Protein AF-A0A382NR40-F1 (afdb_monomer)

Secondary structure (DSSP, 8-state):
-EEEEEE-------S---S--HHHHHHHHHTTTSTT-EEEEEETTTS-----TTT-SEEEEEPP-

Nearest PDB structures (foldseek):
  2fqq-assembly1_A-2  TM=4.897E-01  e=3.896E+00  Homo sapiens
  6kmv-assembly6_J  TM=4.615E-01  e=3.896E+00  Mus musculus

pLDDT: mean 81.96, std 12.5, range [49.38, 94.19]

Sequence (65 aa):
MHICILNISTSGGSINIHHKPAQERFMDLLVPLLPKSDWATINCLEDDLTFNINEYDAYLITGGK

Organism: NCBI:txid408172

Structure (mmCIF, N/CA/C/O backbone):
data_AF-A0A382NR40-F1
#
_entry.id   AF-A0A382NR40-F1
#
loop_
_atom_site.group_PDB
_atom_site.id
_atom_site.type_symbol
_atom_site.label_atom_id
_atom_site.label_alt_id
_atom_site.label_comp_id
_atom_site.label_asym_id
_atom_site.label_entity_id
_atom_site.label_seq_id
_atom_site.pdbx_PDB_ins_code
_atom_site.Cartn_x
_atom_site.Cartn_y
_atom_site.Cartn_z
_atom_site.occupancy
_atom_site.B_iso_or_equiv
_atom_site.auth_seq_id
_atom_site.auth_comp_id
_atom_site.auth_asym_id
_atom_site.auth_atom_id
_atom_site.pdbx_PDB_model_num
ATOM 1 N N . MET A 1 1 ? -8.469 -1.086 7.437 1.00 90.88 1 MET A N 1
ATOM 2 C CA . MET A 1 1 ? -8.638 -1.234 5.981 1.00 90.88 1 MET A CA 1
ATOM 3 C C . MET A 1 1 ? -7.347 -1.827 5.494 1.00 90.88 1 MET A C 1
ATOM 5 O O . MET A 1 1 ? -6.325 -1.170 5.672 1.00 90.88 1 MET A O 1
ATOM 9 N N . HIS A 1 2 ? -7.405 -3.030 4.942 1.00 93.62 2 HIS A N 1
ATOM 10 C CA . HIS A 1 2 ? -6.239 -3.699 4.396 1.00 93.62 2 HIS A CA 1
ATOM 11 C C . HIS A 1 2 ? -6.033 -3.228 2.958 1.00 93.62 2 HIS A C 1
ATOM 13 O O . HIS A 1 2 ? -6.845 -3.521 2.079 1.00 93.62 2 HIS A O 1
ATOM 19 N N . ILE A 1 3 ? -4.992 -2.434 2.722 1.00 94.00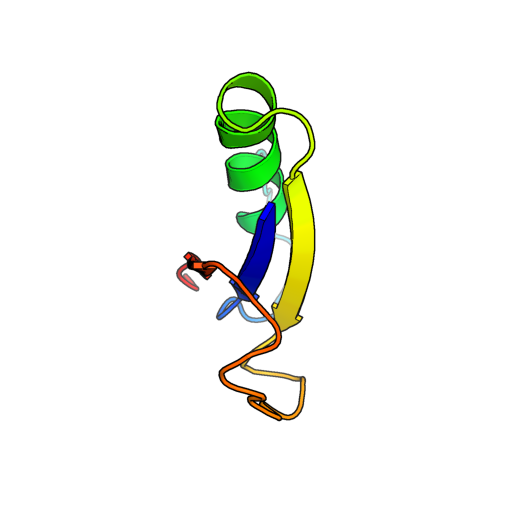 3 ILE A N 1
ATOM 20 C CA . ILE A 1 3 ? -4.727 -1.807 1.425 1.00 94.00 3 ILE A CA 1
ATOM 21 C C . ILE A 1 3 ? -3.472 -2.432 0.821 1.00 94.00 3 ILE A C 1
ATOM 23 O O . ILE A 1 3 ? -2.395 -2.375 1.413 1.00 94.00 3 ILE A O 1
ATOM 27 N N . CYS A 1 4 ? -3.588 -2.981 -0.386 1.00 92.81 4 CYS A N 1
ATOM 28 C CA . CYS A 1 4 ? -2.440 -3.462 -1.149 1.00 92.81 4 CYS A CA 1
ATOM 29 C C . CYS A 1 4 ? -1.955 -2.386 -2.121 1.00 92.81 4 CYS A C 1
ATOM 31 O O . CYS A 1 4 ? -2.740 -1.851 -2.905 1.00 92.81 4 CYS A O 1
ATOM 33 N N . ILE A 1 5 ? -0.657 -2.093 -2.118 1.00 92.06 5 ILE A N 1
ATOM 34 C CA . ILE A 1 5 ? -0.015 -1.298 -3.162 1.00 92.06 5 ILE A CA 1
ATOM 35 C C . ILE A 1 5 ? 0.604 -2.242 -4.193 1.00 92.06 5 ILE A C 1
ATOM 37 O O . ILE A 1 5 ? 1.565 -2.951 -3.907 1.00 92.06 5 ILE A O 1
ATOM 41 N N . LEU A 1 6 ? 0.066 -2.208 -5.407 1.00 90.50 6 LEU A N 1
ATOM 42 C CA . LEU A 1 6 ? 0.600 -2.888 -6.578 1.00 90.50 6 LEU A CA 1
ATOM 43 C C . LEU A 1 6 ? 1.636 -1.975 -7.236 1.00 90.50 6 LEU A C 1
ATOM 45 O O . LEU A 1 6 ? 1.297 -1.030 -7.956 1.00 90.50 6 LEU A O 1
ATOM 49 N N . ASN A 1 7 ? 2.907 -2.238 -6.947 1.00 88.06 7 ASN A N 1
ATOM 50 C CA . ASN A 1 7 ? 4.019 -1.471 -7.479 1.00 88.06 7 ASN A CA 1
ATOM 51 C C . ASN A 1 7 ? 4.490 -2.047 -8.821 1.00 88.06 7 ASN A C 1
ATOM 53 O O . ASN A 1 7 ? 4.889 -3.204 -8.885 1.00 88.06 7 ASN A O 1
ATOM 57 N N . ILE A 1 8 ? 4.482 -1.230 -9.879 1.00 85.31 8 ILE A N 1
ATOM 58 C CA . ILE A 1 8 ? 4.923 -1.611 -11.237 1.00 85.31 8 ILE A CA 1
ATOM 59 C C . ILE A 1 8 ? 6.231 -0.883 -11.618 1.00 85.31 8 ILE A C 1
ATOM 61 O O . ILE A 1 8 ? 6.568 -0.728 -12.789 1.00 85.31 8 ILE A O 1
ATOM 65 N N . SER A 1 9 ? 6.977 -0.359 -10.644 1.00 75.25 9 SER A N 1
ATOM 66 C CA . SER A 1 9 ? 8.262 0.288 -10.923 1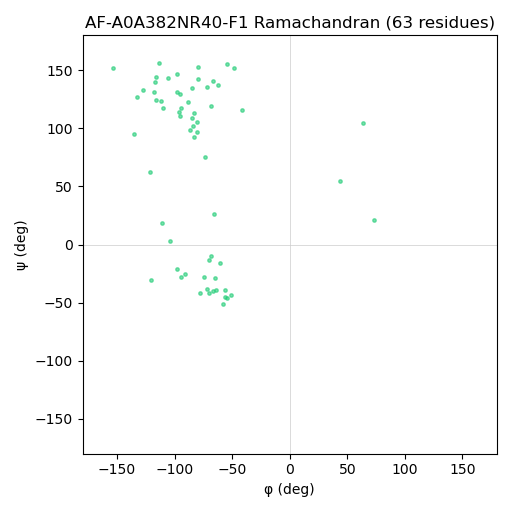.00 75.25 9 SER A CA 1
ATOM 67 C C . SER A 1 9 ? 9.404 -0.727 -10.987 1.00 75.25 9 SER A C 1
ATOM 69 O O . SER A 1 9 ? 9.529 -1.599 -10.133 1.00 75.25 9 SER A O 1
ATOM 71 N N . THR A 1 10 ? 10.257 -0.604 -12.006 1.00 66.88 10 THR A N 1
ATOM 72 C CA . THR A 1 10 ? 11.499 -1.378 -12.102 1.00 66.88 10 THR A CA 1
ATOM 73 C C . THR A 1 10 ? 12.508 -0.864 -11.082 1.00 66.88 10 THR A C 1
ATOM 75 O O . THR A 1 10 ? 12.750 0.344 -11.023 1.00 66.88 10 THR A O 1
ATOM 78 N N . SER A 1 11 ? 13.180 -1.771 -10.375 1.00 61.34 11 SER A N 1
ATOM 79 C CA . SER A 1 11 ? 14.274 -1.530 -9.413 1.00 61.34 11 SER A CA 1
ATOM 80 C C . SER A 1 11 ? 15.567 -0.968 -10.053 1.00 61.34 11 SER A C 1
ATOM 82 O O . SER A 1 11 ? 16.678 -1.186 -9.571 1.00 61.34 11 SER A O 1
ATOM 84 N N . GLY A 1 12 ? 15.449 -0.275 -11.187 1.00 53.72 12 GLY A N 1
ATOM 85 C CA . GLY A 1 12 ? 16.545 0.194 -12.022 1.00 53.72 12 GLY A CA 1
ATOM 86 C C . GLY A 1 12 ? 17.126 1.523 -11.549 1.00 53.72 12 GLY A C 1
ATOM 87 O O . GLY A 1 12 ? 16.581 2.577 -11.851 1.00 53.72 12 GLY A O 1
ATOM 88 N N . GLY A 1 13 ? 18.277 1.450 -10.877 1.00 49.38 13 GLY A N 1
ATOM 89 C CA 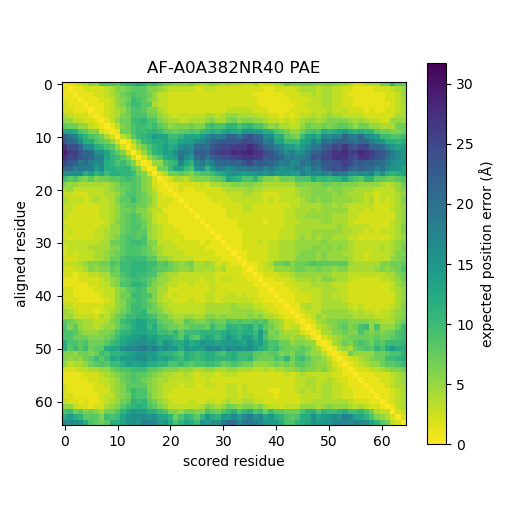. GLY A 1 13 ? 19.368 2.426 -10.976 1.00 49.38 13 GLY A CA 1
ATOM 90 C C . GLY A 1 13 ? 19.081 3.855 -10.511 1.00 49.38 13 GLY A C 1
ATOM 91 O O . GLY A 1 13 ? 18.527 4.679 -11.231 1.00 49.38 13 GLY A O 1
ATOM 92 N N . SER A 1 14 ? 19.599 4.183 -9.329 1.00 60.62 14 SER A N 1
ATOM 93 C CA . SER A 1 14 ? 19.718 5.535 -8.783 1.00 60.62 14 SER A CA 1
ATOM 94 C C . SER A 1 14 ? 20.174 6.580 -9.813 1.00 60.62 14 SER A C 1
ATOM 96 O O . SER A 1 14 ? 21.328 6.577 -10.244 1.00 60.62 14 SER A O 1
ATOM 98 N N . ILE A 1 15 ? 19.312 7.551 -10.114 1.00 53.19 15 ILE A N 1
ATOM 99 C CA . ILE A 1 15 ? 19.728 8.840 -10.674 1.00 53.19 15 ILE A CA 1
ATOM 100 C C . ILE A 1 15 ? 18.955 9.923 -9.914 1.00 53.19 15 ILE A C 1
ATOM 102 O O . ILE A 1 15 ? 17.801 10.195 -10.225 1.00 53.19 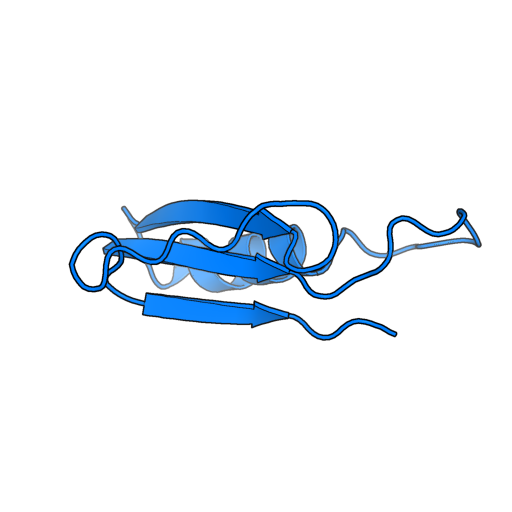15 ILE A O 1
ATOM 106 N N . ASN A 1 16 ? 19.570 10.501 -8.873 1.00 51.97 16 ASN A N 1
ATOM 107 C CA . ASN A 1 16 ? 19.085 11.692 -8.154 1.00 51.97 16 ASN A CA 1
ATOM 108 C C . ASN A 1 16 ? 17.577 11.706 -7.837 1.00 51.97 16 ASN A C 1
ATOM 110 O O . ASN A 1 16 ? 16.861 12.647 -8.189 1.00 51.97 16 ASN A O 1
ATOM 114 N N . ILE A 1 17 ? 17.068 10.673 -7.165 1.00 60.53 17 ILE A N 1
ATOM 115 C CA . ILE A 1 17 ? 15.658 10.658 -6.773 1.00 60.53 17 ILE A CA 1
ATOM 116 C C . ILE A 1 17 ? 15.515 11.502 -5.501 1.00 60.53 17 ILE A C 1
ATOM 118 O O . ILE A 1 17 ? 15.779 11.045 -4.397 1.00 60.53 17 ILE A O 1
ATOM 122 N N . HIS A 1 18 ? 15.130 12.769 -5.663 1.00 69.12 18 HIS A N 1
ATOM 123 C CA . HIS A 1 18 ? 14.852 13.684 -4.545 1.00 69.12 18 HIS A CA 1
ATOM 124 C C . HIS A 1 18 ? 13.566 13.304 -3.784 1.00 69.12 18 HIS A C 1
ATOM 126 O O . HIS A 1 18 ? 13.280 13.823 -2.707 1.00 69.12 18 HIS A O 1
ATOM 132 N N . HIS A 1 19 ? 12.762 12.417 -4.371 1.00 72.31 19 HIS A N 1
ATOM 133 C CA . HIS A 1 19 ? 11.484 11.973 -3.840 1.00 72.31 19 HIS A CA 1
ATOM 134 C C . HIS A 1 19 ? 11.588 10.559 -3.277 1.00 72.31 19 HIS A C 1
ATOM 136 O O . HIS A 1 19 ? 12.240 9.697 -3.864 1.00 72.31 19 HIS A O 1
ATOM 142 N N . LYS A 1 20 ? 10.867 10.313 -2.179 1.00 82.44 20 LYS A N 1
ATOM 143 C CA . LYS A 1 20 ? 10.602 8.956 -1.696 1.00 82.44 20 LYS A CA 1
ATOM 144 C C . LYS A 1 20 ? 9.960 8.098 -2.802 1.00 82.44 20 LYS A C 1
ATOM 146 O O . LYS A 1 20 ? 9.293 8.659 -3.687 1.00 82.44 20 LYS A O 1
ATOM 151 N N . PRO A 1 21 ? 10.102 6.764 -2.742 1.00 83.00 21 PRO A N 1
ATOM 152 C CA . PRO A 1 21 ? 9.376 5.844 -3.611 1.00 83.00 21 PRO A CA 1
ATOM 153 C C . PRO A 1 21 ? 7.870 6.134 -3.667 1.00 83.00 21 PRO A C 1
ATOM 155 O O . PRO A 1 21 ? 7.287 6.662 -2.715 1.00 83.00 21 PRO A O 1
ATOM 158 N N . ALA A 1 22 ? 7.224 5.794 -4.786 1.00 83.94 22 ALA A N 1
ATOM 159 C CA . ALA A 1 22 ? 5.810 6.098 -5.001 1.00 83.94 22 ALA A CA 1
ATOM 160 C C . ALA A 1 22 ? 4.924 5.522 -3.886 1.00 83.94 22 ALA A C 1
ATOM 162 O O . ALA A 1 22 ? 4.101 6.259 -3.344 1.00 83.94 22 ALA A O 1
ATOM 163 N N . GLN A 1 23 ? 5.151 4.262 -3.490 1.00 87.56 23 GLN A N 1
ATOM 164 C CA . GLN A 1 23 ? 4.411 3.616 -2.404 1.00 87.56 23 GLN A CA 1
ATOM 165 C C . GLN A 1 23 ? 4.453 4.430 -1.102 1.00 87.56 23 GLN A C 1
ATOM 167 O O . GLN A 1 23 ? 3.408 4.703 -0.517 1.00 87.56 23 GLN A O 1
ATOM 172 N N . GLU A 1 24 ? 5.630 4.919 -0.703 1.00 88.31 24 GLU A N 1
ATOM 173 C CA . GLU A 1 24 ? 5.798 5.697 0.528 1.00 88.31 24 GLU A CA 1
ATOM 174 C C . GLU A 1 24 ? 5.087 7.047 0.447 1.00 88.31 24 GLU A C 1
ATOM 176 O O . GLU A 1 24 ? 4.445 7.473 1.400 1.00 88.31 24 GLU A O 1
ATOM 181 N N . ARG A 1 25 ? 5.145 7.717 -0.709 1.00 89.19 25 ARG A N 1
ATOM 182 C CA . ARG A 1 25 ? 4.468 9.007 -0.902 1.00 89.19 25 ARG A CA 1
ATOM 183 C C . ARG A 1 25 ? 2.952 8.881 -0.806 1.00 89.19 25 ARG A C 1
ATOM 185 O O . ARG A 1 25 ? 2.302 9.775 -0.271 1.00 89.19 25 ARG A O 1
ATOM 192 N N . PHE A 1 26 ? 2.391 7.802 -1.348 1.00 89.69 26 PHE A N 1
ATOM 193 C CA . PHE A 1 26 ? 0.958 7.545 -1.245 1.00 89.69 26 PHE A CA 1
ATOM 194 C C . PHE A 1 26 ? 0.551 7.171 0.176 1.00 89.69 26 PHE A C 1
ATOM 196 O O . PHE A 1 26 ? -0.455 7.690 0.653 1.00 89.69 26 PHE A O 1
ATOM 203 N N . MET A 1 27 ? 1.341 6.346 0.871 1.00 91.19 27 MET A N 1
ATOM 204 C CA . MET A 1 27 ? 1.108 6.062 2.288 1.00 91.19 27 MET A CA 1
ATOM 205 C C . MET A 1 27 ? 1.128 7.354 3.114 1.00 91.19 27 MET A C 1
ATOM 207 O O . MET A 1 27 ? 0.154 7.636 3.806 1.00 91.19 27 MET A O 1
ATOM 211 N N . ASP A 1 28 ? 2.162 8.190 2.977 1.00 91.75 28 ASP A N 1
ATOM 212 C CA . ASP A 1 28 ? 2.282 9.468 3.696 1.00 91.75 28 ASP A CA 1
ATOM 213 C C . ASP A 1 28 ? 1.068 10.390 3.455 1.00 91.75 28 ASP A C 1
ATOM 215 O O . ASP A 1 28 ? 0.585 11.046 4.379 1.00 91.75 28 ASP A O 1
ATOM 219 N N . LEU A 1 29 ? 0.549 10.428 2.221 1.00 91.62 29 LEU A N 1
ATOM 220 C CA . LEU A 1 29 ? -0.614 11.242 1.857 1.00 91.62 29 LEU A CA 1
ATOM 221 C C . LEU A 1 29 ? -1.929 10.694 2.435 1.00 91.62 29 LEU A C 1
ATOM 223 O O . LEU A 1 29 ? -2.809 11.470 2.810 1.00 91.62 29 LEU A O 1
ATOM 227 N N . LEU A 1 30 ? -2.086 9.370 2.465 1.00 91.69 30 LEU A N 1
ATOM 228 C CA . LEU A 1 30 ? -3.356 8.712 2.773 1.00 91.69 30 LEU A CA 1
ATOM 229 C C . LEU A 1 30 ? -3.502 8.323 4.245 1.00 91.69 30 LEU A C 1
ATOM 231 O O . LEU A 1 30 ? -4.624 8.298 4.743 1.00 91.69 30 LEU A O 1
ATOM 235 N N . VAL A 1 31 ? -2.406 8.064 4.962 1.00 92.25 31 VAL A N 1
ATOM 236 C CA . VAL A 1 31 ? -2.415 7.704 6.392 1.00 92.25 31 VAL A CA 1
ATOM 237 C C . VAL A 1 31 ? -3.233 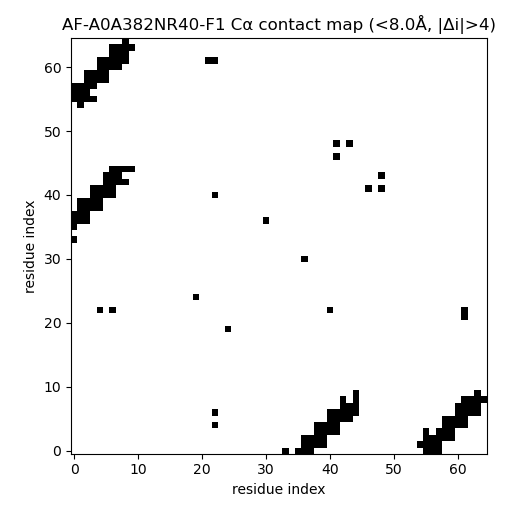8.681 7.253 1.00 92.25 31 VAL A C 1
ATOM 239 O O . VAL A 1 31 ? -4.024 8.205 8.071 1.00 92.25 31 VAL A O 1
ATOM 242 N N . PRO A 1 32 ? -3.139 10.017 7.077 1.00 94.19 32 PRO A N 1
ATOM 243 C CA . PRO A 1 32 ? -3.958 10.956 7.846 1.00 94.19 32 PRO A CA 1
ATOM 244 C C . PRO A 1 32 ? -5.464 10.848 7.561 1.00 94.19 32 PRO A C 1
ATOM 246 O O . PRO A 1 32 ? -6.276 11.165 8.427 1.00 94.19 32 PRO A O 1
ATOM 249 N N . LEU A 1 33 ? -5.838 10.422 6.350 1.00 93.69 33 LEU A N 1
ATOM 250 C CA . LEU A 1 33 ? -7.229 10.323 5.891 1.00 93.69 33 LEU A CA 1
ATOM 251 C C . LEU A 1 33 ? -7.843 8.947 6.165 1.00 93.69 33 LEU A C 1
ATOM 253 O O . LEU A 1 33 ? -9.060 8.830 6.290 1.00 93.69 33 LEU A O 1
ATOM 257 N N . LEU A 1 34 ? -7.005 7.916 6.272 1.00 92.19 34 LEU A N 1
ATOM 258 C CA . LEU A 1 34 ? -7.399 6.529 6.496 1.00 92.19 34 LEU A CA 1
ATOM 259 C C . LEU A 1 34 ? -6.747 5.991 7.785 1.00 92.19 34 LEU A C 1
ATOM 261 O O . LEU A 1 34 ? -5.938 5.053 7.736 1.00 92.19 34 LEU A O 1
ATOM 265 N N . PRO A 1 35 ? -7.065 6.572 8.958 1.00 83.56 35 PRO A N 1
ATOM 266 C CA . PRO A 1 35 ? -6.486 6.134 10.220 1.00 83.56 35 PRO A CA 1
ATOM 267 C C . PRO A 1 35 ? -6.878 4.676 10.500 1.00 83.56 35 PRO A C 1
ATOM 269 O O . PRO A 1 35 ? -8.040 4.304 10.344 1.00 83.56 35 PRO A O 1
ATOM 272 N N . LYS A 1 36 ? -5.917 3.864 10.969 1.00 90.94 36 LYS A N 1
ATOM 273 C CA . LYS A 1 36 ? -6.042 2.401 11.189 1.00 90.94 36 LYS A CA 1
ATOM 274 C C . LYS A 1 36 ? -6.050 1.547 9.912 1.00 90.94 36 LYS A C 1
ATOM 276 O O . LYS A 1 36 ? -6.544 0.419 9.930 1.00 90.94 36 LYS A O 1
ATOM 281 N N . SER A 1 37 ? -5.532 2.076 8.810 1.00 92.88 37 SER A N 1
ATOM 282 C CA . SER A 1 37 ? -5.222 1.251 7.640 1.00 92.88 37 SER A CA 1
ATOM 283 C C . SER A 1 37 ? -3.905 0.529 7.831 1.00 92.88 37 SER A C 1
ATOM 285 O O . SER A 1 37 ? -2.952 1.090 8.376 1.00 92.88 37 SER A O 1
ATOM 287 N N . ASP A 1 38 ? -3.868 -0.695 7.348 1.00 93.25 38 ASP A N 1
ATOM 288 C CA . ASP A 1 38 ? -2.696 -1.535 7.272 1.00 93.25 38 ASP A CA 1
ATOM 289 C C . ASP A 1 38 ? -2.378 -1.815 5.805 1.00 93.25 38 ASP A C 1
ATOM 291 O O . ASP A 1 38 ? -3.264 -1.857 4.950 1.00 93.25 38 ASP A O 1
ATOM 295 N N . TRP A 1 39 ? -1.086 -1.889 5.504 1.00 93.00 39 TRP A N 1
ATOM 296 C CA . TRP A 1 39 ? -0.587 -1.729 4.147 1.00 93.00 39 TRP A CA 1
ATOM 297 C C . TRP A 1 39 ? 0.303 -2.903 3.767 1.00 93.00 39 TRP A C 1
ATOM 299 O O . TRP A 1 39 ? 1.221 -3.250 4.509 1.00 93.00 39 TRP A O 1
ATOM 309 N N . ALA A 1 40 ? 0.071 -3.454 2.581 1.00 91.19 40 ALA A N 1
ATOM 310 C CA . ALA A 1 40 ? 0.979 -4.375 1.913 1.00 91.19 40 ALA A CA 1
ATOM 311 C C . ALA A 1 40 ? 1.531 -3.723 0.643 1.00 91.19 40 ALA A C 1
ATOM 313 O O . ALA A 1 40 ? 0.932 -2.805 0.082 1.00 91.19 40 ALA A O 1
ATOM 314 N N . THR A 1 41 ? 2.6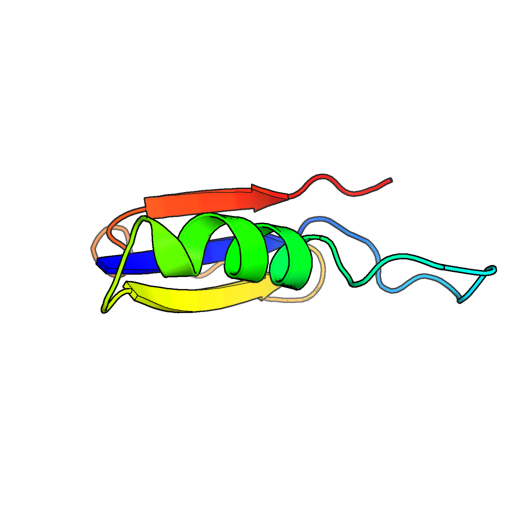89 -4.173 0.176 1.00 89.56 41 THR A N 1
ATOM 315 C CA . THR A 1 41 ? 3.241 -3.765 -1.121 1.00 89.56 41 THR A CA 1
ATOM 316 C C . THR A 1 41 ? 3.695 -5.011 -1.860 1.00 89.56 41 THR A C 1
ATOM 318 O O . THR A 1 41 ? 4.451 -5.797 -1.301 1.00 89.56 41 THR A O 1
ATOM 321 N N . ILE A 1 42 ? 3.223 -5.172 -3.096 1.00 88.88 42 ILE A N 1
ATOM 322 C CA . ILE A 1 42 ? 3.596 -6.260 -4.004 1.00 88.88 42 ILE A CA 1
ATOM 323 C C . ILE A 1 42 ? 4.293 -5.631 -5.205 1.00 88.88 42 ILE A C 1
ATOM 325 O O . ILE A 1 42 ? 3.727 -4.753 -5.867 1.00 88.88 42 ILE A O 1
ATOM 329 N N . ASN A 1 43 ? 5.514 -6.069 -5.498 1.00 87.00 43 ASN A N 1
ATOM 330 C CA . ASN A 1 43 ? 6.203 -5.704 -6.723 1.00 87.00 43 ASN A CA 1
ATOM 331 C C . ASN A 1 43 ? 5.694 -6.587 -7.865 1.00 87.00 43 ASN A C 1
ATOM 333 O O . ASN A 1 43 ? 6.067 -7.742 -7.993 1.00 87.00 43 ASN A O 1
ATOM 337 N N . CYS A 1 44 ? 4.874 -6.028 -8.747 1.00 85.88 44 CYS A N 1
ATOM 338 C CA . CYS A 1 44 ? 4.243 -6.767 -9.842 1.00 85.88 44 CYS A CA 1
ATOM 339 C C . CYS A 1 44 ? 5.227 -7.243 -10.925 1.00 85.88 44 CYS A C 1
ATOM 341 O O . CYS A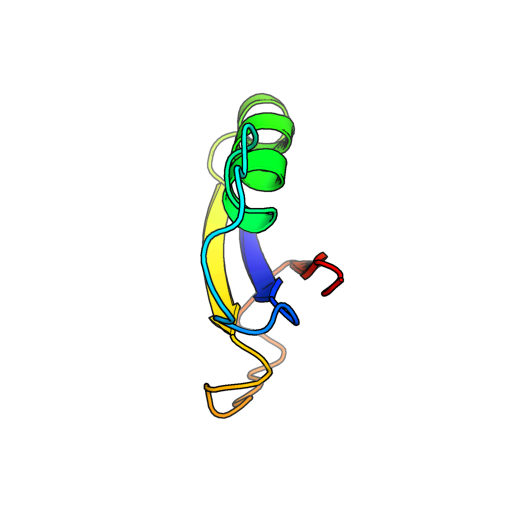 1 44 ? 4.820 -7.964 -11.833 1.00 85.88 44 CYS A O 1
ATOM 343 N N . LEU A 1 45 ? 6.483 -6.787 -10.884 1.00 82.81 45 LEU A N 1
ATOM 344 C CA . LEU A 1 45 ? 7.527 -7.187 -11.829 1.00 82.81 45 LEU A CA 1
ATOM 345 C C . LEU A 1 45 ? 8.442 -8.287 -11.278 1.00 82.81 45 LEU A C 1
ATOM 347 O O . LEU A 1 45 ? 9.107 -8.957 -12.065 1.00 82.81 45 LEU A O 1
ATOM 351 N N . GLU A 1 46 ? 8.501 -8.445 -9.956 1.00 80.50 46 GLU A N 1
ATOM 352 C CA . GLU A 1 46 ? 9.441 -9.346 -9.275 1.00 80.50 46 GLU A CA 1
ATOM 353 C C . GLU A 1 46 ? 8.731 -10.420 -8.440 1.00 80.50 46 GLU A C 1
ATOM 355 O O . GLU A 1 46 ? 9.248 -11.530 -8.323 1.00 80.50 46 GLU A O 1
ATOM 360 N N . ASP A 1 47 ? 7.548 -10.117 -7.905 1.00 80.12 47 ASP A N 1
ATOM 361 C CA . ASP A 1 47 ? 6.774 -11.008 -7.046 1.00 80.12 47 ASP A CA 1
ATOM 362 C C . ASP A 1 47 ? 5.688 -11.751 -7.837 1.00 80.12 47 ASP A C 1
ATOM 364 O O . ASP A 1 47 ? 5.059 -11.212 -8.754 1.00 80.12 47 ASP A O 1
ATOM 368 N N . ASP A 1 48 ? 5.405 -12.988 -7.423 1.00 76.00 48 ASP A 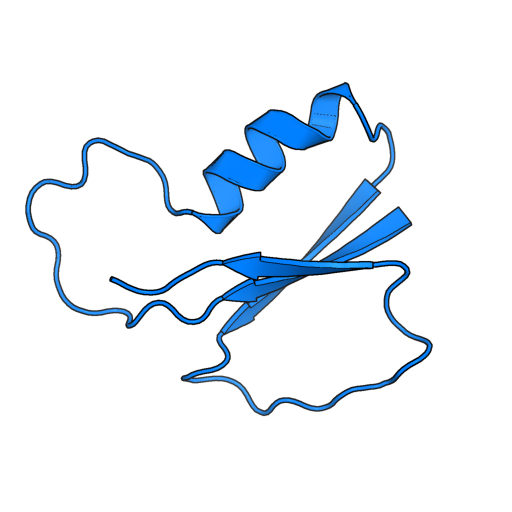N 1
ATOM 369 C CA . ASP A 1 48 ? 4.263 -13.742 -7.931 1.00 76.00 48 ASP A CA 1
ATOM 370 C C . ASP A 1 48 ? 2.951 -13.099 -7.456 1.00 76.00 48 ASP A C 1
ATOM 372 O O . ASP A 1 48 ? 2.642 -13.043 -6.262 1.00 76.00 48 ASP A O 1
ATOM 376 N N . LEU A 1 49 ? 2.134 -12.659 -8.415 1.00 72.44 49 LEU A N 1
ATOM 377 C CA . LEU A 1 49 ? 0.798 -12.110 -8.180 1.00 72.44 49 LEU A CA 1
ATOM 378 C C . LEU A 1 49 ? -0.187 -13.224 -7.806 1.00 72.44 49 LEU A C 1
ATOM 380 O O . LEU A 1 49 ? -1.028 -13.657 -8.595 1.00 72.44 49 LEU A O 1
ATOM 384 N N . THR A 1 50 ? -0.082 -13.696 -6.570 1.00 70.88 50 THR A N 1
ATOM 385 C CA . THR A 1 50 ? -1.072 -14.586 -5.965 1.00 70.88 50 THR A CA 1
ATOM 386 C C . THR A 1 50 ? -2.218 -13.746 -5.407 1.00 70.88 50 THR A C 1
ATOM 388 O O . THR A 1 50 ? -2.180 -13.247 -4.290 1.00 70.88 50 THR A O 1
ATOM 391 N N . PHE A 1 51 ? -3.257 -13.538 -6.217 1.00 69.44 51 PHE A N 1
ATOM 392 C CA . PHE A 1 51 ? -4.426 -12.774 -5.787 1.00 69.44 51 PHE A CA 1
ATOM 393 C C . PHE A 1 51 ? -5.405 -13.643 -5.000 1.00 69.44 51 PHE A C 1
ATOM 395 O O . PHE A 1 51 ? -6.086 -14.503 -5.564 1.00 69.44 51 PHE A O 1
ATOM 402 N N . ASN A 1 52 ? -5.557 -13.347 -3.713 1.00 78.44 52 ASN A N 1
ATOM 403 C CA . ASN A 1 52 ? -6.760 -13.695 -2.976 1.00 78.44 52 ASN A CA 1
ATOM 404 C C . ASN A 1 52 ? -7.709 -12.488 -2.976 1.00 78.44 52 ASN A C 1
ATOM 406 O O . ASN A 1 52 ? -7.459 -11.467 -2.340 1.00 78.44 52 ASN A O 1
ATOM 410 N N . ILE A 1 53 ? -8.827 -12.608 -3.697 1.00 74.44 53 ILE A N 1
ATOM 411 C CA . ILE A 1 53 ? -9.801 -11.518 -3.879 1.00 74.44 53 ILE A CA 1
ATOM 412 C C . ILE A 1 53 ? -10.430 -11.008 -2.572 1.00 74.44 53 ILE A C 1
ATOM 414 O O . ILE A 1 53 ? -11.008 -9.928 -2.576 1.00 74.44 53 ILE A O 1
ATOM 418 N N . ASN A 1 54 ? -10.322 -11.764 -1.476 1.00 85.31 54 ASN A N 1
ATOM 419 C CA . ASN A 1 54 ? -10.878 -11.403 -0.171 1.00 85.31 54 ASN A CA 1
ATOM 420 C C . ASN A 1 54 ? -9.816 -10.905 0.822 1.00 85.31 54 ASN A C 1
ATOM 422 O O . ASN A 1 54 ? -10.138 -10.691 1.987 1.00 85.31 54 ASN A O 1
ATOM 426 N N . GLU A 1 55 ? -8.555 -10.793 0.403 1.00 89.12 55 GLU A N 1
ATOM 427 C CA . GLU A 1 55 ? -7.459 -10.408 1.296 1.00 89.12 55 GLU A CA 1
ATOM 428 C C . GLU A 1 55 ? -7.443 -8.901 1.557 1.00 89.12 55 GLU A C 1
ATOM 430 O O . GLU A 1 55 ? -7.295 -8.488 2.702 1.00 89.12 55 GLU A O 1
ATOM 435 N N . TYR A 1 56 ? -7.672 -8.084 0.523 1.00 92.31 56 TYR A N 1
ATOM 436 C CA . TYR A 1 56 ? -7.553 -6.627 0.594 1.00 92.31 56 TYR A CA 1
ATOM 437 C C . TYR A 1 56 ? -8.885 -5.918 0.347 1.00 92.31 56 TYR A C 1
ATOM 439 O O . TYR A 1 56 ? -9.629 -6.263 -0.570 1.00 92.31 56 TYR A O 1
ATOM 447 N N . ASP A 1 57 ? -9.134 -4.859 1.117 1.00 93.06 57 ASP A N 1
ATOM 448 C CA . ASP A 1 57 ? -10.283 -3.965 0.946 1.00 93.06 57 ASP A CA 1
ATOM 449 C C . ASP A 1 57 ? -10.109 -3.039 -0.270 1.00 93.06 57 ASP A C 1
ATOM 451 O O . ASP A 1 57 ? -11.086 -2.569 -0.856 1.00 93.06 57 ASP A O 1
ATOM 455 N N . ALA A 1 58 ? -8.859 -2.730 -0.634 1.00 91.44 58 ALA A N 1
ATOM 456 C CA . ALA A 1 58 ? -8.528 -1.861 -1.756 1.00 91.44 58 ALA A CA 1
ATOM 457 C C . ALA A 1 58 ? -7.147 -2.174 -2.345 1.00 91.44 58 ALA A C 1
ATOM 459 O O . ALA A 1 58 ? -6.224 -2.574 -1.634 1.00 91.44 58 ALA A O 1
ATOM 460 N N . TYR A 1 59 ? -6.999 -1.894 -3.642 1.00 91.19 59 TYR A N 1
ATOM 461 C CA . TYR A 1 59 ? -5.726 -1.957 -4.356 1.00 91.19 59 TYR A CA 1
ATOM 462 C C . TYR A 1 59 ? -5.359 -0.577 -4.900 1.00 91.19 59 TYR A C 1
ATOM 464 O O . TYR A 1 59 ? -6.171 0.081 -5.554 1.00 91.19 59 TYR A O 1
ATOM 472 N N . LEU A 1 60 ? -4.122 -0.153 -4.662 1.00 91.50 60 LEU A N 1
ATOM 473 C CA . LEU A 1 60 ? -3.536 1.056 -5.223 1.00 91.50 60 LEU A CA 1
ATOM 474 C C . LEU A 1 60 ? -2.461 0.663 -6.231 1.00 91.50 60 LEU A C 1
ATOM 476 O O . LEU A 1 60 ? -1.451 0.077 -5.861 1.00 91.50 60 LEU A O 1
ATOM 480 N N . ILE A 1 61 ? -2.652 1.020 -7.496 1.00 89.62 61 ILE A N 1
ATOM 481 C CA . ILE A 1 61 ? -1.671 0.739 -8.545 1.00 89.62 61 ILE A CA 1
ATOM 482 C C . ILE A 1 61 ? -0.762 1.956 -8.709 1.00 89.62 61 ILE A C 1
ATOM 484 O O . ILE A 1 61 ? -1.232 3.035 -9.076 1.00 89.62 61 ILE A O 1
ATOM 488 N N . THR A 1 62 ? 0.538 1.797 -8.452 1.00 85.50 62 THR A N 1
ATOM 489 C CA . THR A 1 62 ? 1.522 2.864 -8.679 1.00 85.50 62 THR A CA 1
ATOM 490 C C . THR A 1 62 ? 2.227 2.669 -10.013 1.00 85.50 62 THR A C 1
ATOM 492 O O . THR A 1 62 ? 2.715 1.582 -10.322 1.00 85.50 62 THR A O 1
ATOM 495 N N . GLY A 1 63 ? 2.304 3.740 -10.806 1.00 73.94 63 GLY A N 1
ATOM 496 C CA . GLY A 1 63 ? 2.978 3.713 -12.102 1.00 73.94 63 GLY A CA 1
ATOM 497 C C . GLY A 1 63 ? 4.490 3.512 -11.981 1.00 73.94 63 GLY A C 1
ATOM 498 O O . GLY A 1 63 ? 5.134 4.096 -11.107 1.00 73.94 63 GLY A O 1
ATOM 499 N N . GLY A 1 64 ? 5.043 2.711 -12.893 1.00 65.25 64 GLY A N 1
ATOM 500 C CA . GLY A 1 64 ? 6.462 2.730 -13.238 1.00 65.25 64 GLY A CA 1
ATOM 501 C C . GLY A 1 64 ? 6.758 3.884 -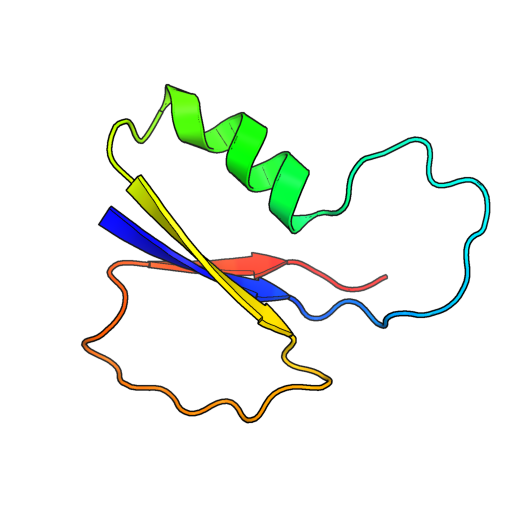14.197 1.00 65.25 64 GLY A C 1
ATOM 502 O O . GLY A 1 64 ? 5.865 4.343 -14.912 1.00 65.25 64 GLY A O 1
ATOM 503 N N . LYS A 1 65 ? 7.990 4.389 -14.168 1.00 53.66 65 LYS A N 1
ATOM 504 C CA . LYS A 1 65 ? 8.461 5.366 -15.151 1.00 53.66 65 LYS A CA 1
ATOM 505 C C . LYS A 1 65 ? 8.956 4.655 -16.402 1.00 53.66 65 LYS A C 1
ATOM 507 O O . LYS A 1 65 ? 9.524 3.556 -16.233 1.00 53.66 65 LYS A O 1
#

Solvent-accessible surface area (backbone atoms only — not comparable to full-atom values): 4227 Å² total; per-residue (Å²): 83,40,34,34,32,43,34,52,56,75,95,73,72,95,71,87,71,91,60,74,57,68,69,59,52,49,46,69,67,40,47,84,79,43,75,79,53,46,79,48,76,47,45,68,84,82,46,83,86,78,81,58,87,84,70,46,79,43,77,45,78,44,82,44,133

Radius of gyration: 12.71 Å; Cα contacts (8 Å, |Δi|>4): 82; chains: 1; bounding box: 31×28×26 Å

Mean predicted aligned error: 6.39 Å

Foldseek 3Di:
DEEEEAEAADPDDDDPPPDDPPVVVVCVVCCVVDPPYDYHYDDPVPDDPPDDPPRGPYYHYDDYD